Protein AF-A0A064CMB9-F1 (afdb_monomer_lite)

Sequence (71 aa):
MFAAGLQAMYDRGELRRTADPNRLATVLLAAVEGGMLLAQVRRDPAPLATALDDVLDRIADLRPRRASARR

Foldseek 3Di:
DQLVVLVVCVVVLQFAPPDDSVVLSVQQVCLQVVQVVVCVVVVHNVSSVVSNVVSVVVRNVRGDPPPPPDD

pLDDT: mean 92.54, std 11.92, range [47.69, 98.5]

Secondary structure (DSSP, 8-state):
-HHHHHHHHHHTT-S-TT--HHHHHHHHHHHHHHHHHHHHHHT-SHHHHHHHHHHHHHHHHTS--------

Radius of gyration: 14.73 Å; chains: 1; bounding box: 44×31×33 Å

Structure (mmCIF, N/CA/C/O backbone):
data_AF-A0A064CMB9-F1
#
_entry.id   AF-A0A064CMB9-F1
#
loop_
_atom_site.group_PDB
_atom_site.id
_atom_site.type_symbol
_atom_site.label_atom_id
_atom_site.label_alt_id
_atom_site.label_comp_id
_atom_site.label_asym_id
_atom_site.label_entity_id
_atom_site.label_seq_id
_atom_site.pdbx_PDB_ins_code
_atom_site.Cartn_x
_atom_site.Cartn_y
_atom_site.Cartn_z
_atom_site.occupancy
_atom_site.B_iso_or_equiv
_atom_site.auth_seq_id
_atom_site.auth_comp_id
_atom_site.auth_asym_id
_atom_site.auth_atom_id
_atom_site.pdbx_PDB_model_num
ATOM 1 N N . MET A 1 1 ? -0.966 13.481 2.354 1.00 84.62 1 MET A N 1
ATOM 2 C CA . MET A 1 1 ? -1.936 12.900 1.398 1.00 84.62 1 MET A CA 1
ATOM 3 C C . MET A 1 1 ? -2.239 11.435 1.721 1.00 84.62 1 MET A C 1
ATOM 5 O O . MET A 1 1 ? -3.353 11.175 2.150 1.00 84.62 1 MET A O 1
ATOM 9 N N . PHE A 1 2 ? -1.276 10.504 1.621 1.00 91.69 2 PHE A N 1
ATOM 10 C CA . PHE A 1 2 ? -1.515 9.071 1.893 1.00 91.69 2 PHE A CA 1
ATOM 11 C C . PHE A 1 2 ? -2.049 8.774 3.301 1.00 91.69 2 PHE A C 1
ATOM 13 O O . PHE A 1 2 ? -3.078 8.118 3.431 1.00 91.69 2 PHE A O 1
ATOM 20 N N . ALA A 1 3 ? -1.412 9.320 4.344 1.00 94.56 3 ALA A N 1
ATOM 21 C CA . ALA A 1 3 ? -1.851 9.120 5.729 1.00 94.56 3 ALA A CA 1
ATOM 22 C C . ALA A 1 3 ? -3.289 9.601 5.961 1.00 94.56 3 ALA A C 1
ATOM 24 O O . ALA A 1 3 ? -4.075 8.891 6.567 1.00 94.56 3 ALA A O 1
ATOM 25 N N . ALA A 1 4 ? -3.666 10.757 5.405 1.00 96.12 4 ALA A N 1
ATOM 26 C CA . ALA A 1 4 ? -5.026 11.279 5.523 1.00 96.12 4 ALA A CA 1
ATOM 27 C C . ALA A 1 4 ? -6.064 10.373 4.836 1.00 96.12 4 ALA A C 1
ATOM 29 O O . ALA A 1 4 ? -7.132 10.136 5.391 1.00 96.12 4 ALA A O 1
ATOM 30 N N . GLY A 1 5 ? -5.748 9.825 3.656 1.00 95.56 5 GLY A N 1
ATOM 31 C CA . GLY A 1 5 ? -6.632 8.880 2.967 1.00 95.56 5 GLY A CA 1
ATOM 32 C C . GLY A 1 5 ? -6.817 7.577 3.748 1.00 95.56 5 GLY A C 1
ATOM 33 O O . GLY A 1 5 ? -7.945 7.127 3.944 1.00 95.56 5 GLY A O 1
ATOM 34 N N . LEU A 1 6 ? -5.719 7.011 4.253 1.00 96.8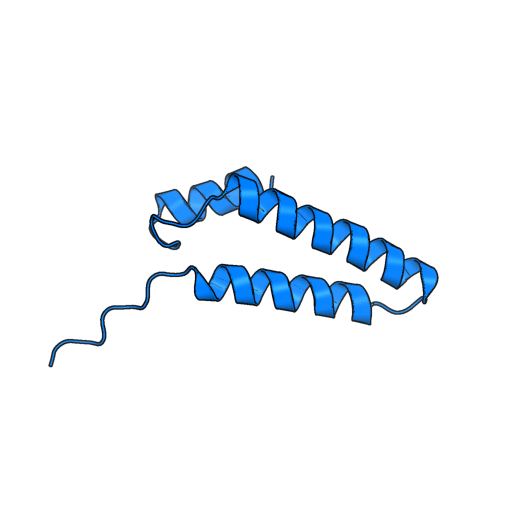1 6 LEU A N 1
ATOM 35 C CA . LEU A 1 6 ? -5.732 5.791 5.063 1.00 96.81 6 LEU A CA 1
ATOM 36 C C . LEU A 1 6 ? -6.401 6.008 6.426 1.00 96.81 6 LEU A C 1
ATOM 38 O O . LEU A 1 6 ? -7.118 5.129 6.897 1.00 96.81 6 LEU A O 1
ATOM 42 N N . GLN A 1 7 ? -6.229 7.186 7.030 1.00 97.50 7 GLN A N 1
ATOM 43 C CA . GLN A 1 7 ? -6.928 7.573 8.251 1.00 97.50 7 GLN A CA 1
ATOM 44 C C . GLN A 1 7 ? -8.431 7.667 7.993 1.00 97.50 7 GLN A C 1
ATOM 46 O O . GLN A 1 7 ? -9.207 7.074 8.726 1.00 97.50 7 GLN A O 1
ATOM 51 N N . ALA A 1 8 ? -8.851 8.289 6.890 1.00 97.12 8 ALA A N 1
ATOM 52 C CA . ALA A 1 8 ? -10.262 8.339 6.529 1.00 97.12 8 ALA A CA 1
ATOM 53 C C . ALA A 1 8 ? -10.855 6.936 6.282 1.00 97.12 8 ALA A C 1
ATOM 55 O O . ALA A 1 8 ? -12.002 6.687 6.644 1.00 97.12 8 ALA A O 1
ATOM 56 N N . MET A 1 9 ? -10.097 5.999 5.695 1.00 95.44 9 MET A N 1
ATOM 57 C CA . MET A 1 9 ? -10.519 4.590 5.588 1.00 95.44 9 MET A CA 1
ATOM 58 C C . MET A 1 9 ? -10.665 3.933 6.967 1.00 95.44 9 MET A C 1
ATOM 60 O O . MET A 1 9 ? -11.642 3.227 7.218 1.00 95.44 9 MET A O 1
ATOM 64 N N . TYR A 1 10 ? -9.711 4.173 7.867 1.00 96.25 10 TYR A N 1
ATOM 65 C CA . TYR A 1 10 ? -9.748 3.678 9.242 1.00 96.25 10 TYR A CA 1
ATOM 66 C C . TYR A 1 10 ? -10.955 4.225 10.016 1.00 96.25 10 TYR A C 1
ATOM 68 O O . TYR A 1 10 ? -11.701 3.447 10.609 1.00 96.25 10 TYR A O 1
ATOM 76 N N . ASP A 1 11 ? -11.202 5.532 9.937 1.00 96.50 11 ASP A N 1
ATOM 77 C CA . ASP A 1 11 ? -12.304 6.219 10.619 1.00 96.50 11 ASP A CA 1
ATOM 78 C C . ASP A 1 11 ? -13.677 5.733 10.126 1.00 96.50 11 ASP A C 1
ATOM 80 O O . ASP A 1 11 ? -14.617 5.616 10.911 1.00 96.50 11 ASP A O 1
ATOM 84 N N . ARG A 1 12 ? -13.790 5.368 8.839 1.00 95.62 12 ARG A N 1
ATOM 85 C CA . ARG A 1 12 ? -14.989 4.727 8.261 1.00 95.62 12 ARG A CA 1
ATOM 86 C C . ARG A 1 12 ? -15.134 3.243 8.626 1.00 95.62 12 ARG A C 1
ATOM 88 O O . ARG A 1 12 ? -16.118 2.614 8.242 1.00 95.62 12 ARG A O 1
ATOM 95 N N . GLY A 1 13 ? -14.169 2.662 9.339 1.00 94.44 13 GLY A N 1
ATOM 96 C CA . GLY A 1 13 ? -14.155 1.242 9.691 1.00 94.44 13 GLY A CA 1
ATOM 97 C C . GLY A 1 13 ? -13.840 0.313 8.516 1.00 94.44 13 GLY A C 1
ATOM 98 O O . GLY A 1 13 ? -14.125 -0.880 8.588 1.00 94.44 13 GLY A O 1
ATOM 99 N N . GLU A 1 14 ? -13.256 0.827 7.430 1.00 94.94 14 GLU A N 1
ATOM 100 C CA . GLU A 1 14 ? -12.849 0.030 6.264 1.00 94.94 14 GLU A CA 1
ATOM 101 C C . GLU A 1 14 ? -11.540 -0.726 6.494 1.00 94.94 14 GLU A C 1
ATOM 103 O O . GLU A 1 14 ? -11.218 -1.628 5.721 1.00 94.94 14 GLU A O 1
ATOM 108 N N . LEU A 1 15 ? -10.805 -0.371 7.550 1.00 95.31 15 LEU A N 1
ATOM 109 C CA . LEU A 1 15 ? -9.604 -1.050 8.019 1.00 95.31 15 LEU A CA 1
ATOM 110 C C . LEU A 1 15 ? -9.849 -1.653 9.407 1.00 95.31 15 LEU A C 1
ATOM 112 O O . LEU A 1 15 ? -10.636 -1.153 10.211 1.00 95.31 15 LEU A O 1
ATOM 116 N N . ARG A 1 16 ? -9.165 -2.757 9.705 1.00 94.62 16 ARG A N 1
ATOM 117 C CA . ARG A 1 16 ? -9.153 -3.379 11.033 1.00 94.62 16 ARG A CA 1
ATOM 118 C C . ARG A 1 16 ? -8.586 -2.395 12.058 1.00 94.62 16 ARG A C 1
ATOM 120 O O . ARG A 1 16 ? -7.650 -1.665 11.764 1.00 94.62 16 ARG A O 1
ATOM 127 N N . ARG A 1 17 ? -9.057 -2.477 13.307 1.00 92.69 17 ARG A N 1
ATOM 128 C CA . ARG A 1 17 ? -8.560 -1.659 14.438 1.00 92.69 17 ARG A CA 1
ATOM 129 C C . ARG A 1 17 ? -7.061 -1.809 14.723 1.00 92.69 17 ARG A C 1
ATOM 131 O O . ARG A 1 17 ? -6.477 -0.972 15.390 1.00 92.69 17 ARG A O 1
ATOM 138 N N . THR A 1 18 ? -6.450 -2.894 14.252 1.00 93.06 18 THR A N 1
ATOM 139 C CA . THR A 1 18 ? -5.007 -3.145 14.369 1.00 93.06 18 THR A CA 1
ATOM 140 C C . THR A 1 18 ? -4.197 -2.520 13.232 1.00 93.06 18 THR A C 1
ATOM 142 O O . THR A 1 18 ? -2.977 -2.654 13.221 1.00 93.06 18 THR A O 1
ATOM 145 N N . ALA A 1 19 ? -4.847 -1.929 12.225 1.00 95.25 19 ALA A N 1
ATOM 146 C CA . ALA A 1 19 ? -4.162 -1.223 11.154 1.00 95.25 19 ALA A CA 1
ATOM 147 C C . ALA A 1 19 ? -3.630 0.117 11.677 1.00 95.25 19 ALA A C 1
ATOM 149 O O . ALA A 1 19 ? -4.329 0.823 12.395 1.00 95.25 19 ALA A O 1
ATOM 150 N N . ASP A 1 20 ? -2.407 0.459 11.281 1.00 96.50 20 ASP A N 1
ATOM 151 C CA . ASP A 1 20 ? -1.778 1.749 11.564 1.00 96.50 20 ASP A CA 1
ATOM 152 C C . ASP A 1 20 ? -1.723 2.563 10.258 1.00 96.50 20 ASP A C 1
ATOM 154 O O . ASP A 1 20 ? -0.912 2.245 9.377 1.00 96.50 20 ASP A O 1
ATOM 158 N N . PRO A 1 21 ? -2.579 3.591 10.100 1.00 96.69 21 PRO A N 1
ATOM 159 C CA . PRO A 1 21 ? -2.618 4.420 8.898 1.00 96.69 21 PRO A CA 1
ATOM 160 C C . PRO A 1 21 ? -1.299 5.129 8.580 1.00 96.69 21 PRO A C 1
ATOM 162 O O . PRO A 1 21 ? -0.958 5.268 7.405 1.00 96.69 21 PRO A O 1
ATOM 165 N N . ASN A 1 22 ? -0.528 5.538 9.593 1.00 97.06 22 ASN A N 1
ATOM 166 C CA . ASN A 1 22 ? 0.755 6.210 9.384 1.00 97.06 22 ASN A CA 1
ATOM 167 C C . ASN A 1 22 ? 1.792 5.227 8.847 1.00 97.06 22 ASN A C 1
ATOM 169 O O . ASN A 1 22 ? 2.478 5.517 7.866 1.00 97.06 22 ASN A O 1
ATOM 173 N N . ARG A 1 23 ? 1.860 4.026 9.429 1.00 96.69 23 ARG A N 1
ATOM 174 C CA . ARG A 1 23 ? 2.756 2.975 8.935 1.00 96.69 23 ARG A CA 1
ATOM 175 C C . ARG A 1 23 ? 2.404 2.551 7.510 1.00 96.69 23 ARG A C 1
ATOM 177 O O . ARG A 1 23 ? 3.304 2.368 6.693 1.00 96.69 23 ARG A O 1
ATOM 184 N N . LEU A 1 24 ? 1.115 2.408 7.201 1.00 96.81 24 LEU A N 1
ATOM 185 C CA . LEU A 1 24 ? 0.656 2.086 5.847 1.00 96.81 24 LEU A CA 1
ATOM 186 C C . LEU A 1 24 ? 1.000 3.191 4.844 1.00 96.81 24 LEU A C 1
ATOM 188 O O . LEU A 1 24 ? 1.414 2.886 3.729 1.00 96.81 24 LEU A O 1
ATOM 192 N N . ALA A 1 25 ? 0.899 4.458 5.247 1.00 97.75 25 ALA A N 1
ATOM 193 C CA . ALA A 1 25 ? 1.268 5.584 4.397 1.00 97.75 25 ALA A CA 1
ATOM 194 C C . ALA A 1 25 ? 2.760 5.588 4.054 1.00 97.75 25 ALA A C 1
ATOM 196 O O . ALA A 1 25 ? 3.111 5.796 2.895 1.00 97.75 25 ALA A O 1
ATOM 197 N N . THR A 1 26 ? 3.627 5.323 5.035 1.00 97.81 26 THR A N 1
ATOM 198 C CA . THR A 1 26 ? 5.075 5.219 4.810 1.00 97.81 26 THR A CA 1
ATOM 199 C C . THR A 1 26 ? 5.414 4.079 3.856 1.00 97.81 26 THR A C 1
ATOM 201 O O . THR A 1 26 ? 6.207 4.267 2.941 1.00 97.81 26 THR A O 1
ATOM 204 N N . VAL A 1 27 ? 4.793 2.907 4.034 1.00 97.12 27 VAL A N 1
ATOM 205 C CA . VAL A 1 27 ? 5.007 1.755 3.142 1.00 97.12 27 VAL A CA 1
ATOM 206 C C . VAL A 1 27 ? 4.552 2.067 1.716 1.00 97.12 27 VAL A C 1
ATOM 208 O O . VAL A 1 27 ? 5.284 1.782 0.773 1.00 97.12 27 VAL A O 1
ATOM 211 N N . LEU A 1 28 ? 3.384 2.694 1.550 1.00 97.44 28 LEU A N 1
ATOM 212 C CA . LEU A 1 28 ? 2.877 3.084 0.236 1.00 97.44 28 LEU A CA 1
ATOM 213 C C . LEU A 1 28 ? 3.778 4.114 -0.450 1.00 97.44 28 LEU A C 1
ATOM 215 O O . LEU A 1 28 ? 4.077 3.966 -1.632 1.00 97.44 28 LEU A O 1
ATOM 219 N N . LEU A 1 29 ? 4.252 5.122 0.285 1.00 97.88 29 LEU A N 1
ATOM 220 C CA . LEU A 1 29 ? 5.194 6.099 -0.255 1.00 97.88 29 LEU A CA 1
ATOM 221 C C . LEU A 1 29 ? 6.501 5.426 -0.693 1.00 97.88 29 LEU A C 1
ATOM 223 O O . LEU A 1 29 ? 6.943 5.643 -1.815 1.00 97.88 29 LEU A O 1
ATOM 227 N N . ALA A 1 30 ? 7.069 4.557 0.146 1.00 97.94 30 ALA A N 1
ATOM 228 C CA . ALA A 1 30 ? 8.299 3.839 -0.178 1.00 97.94 30 ALA A CA 1
ATOM 229 C C . ALA A 1 30 ? 8.146 2.935 -1.416 1.00 97.94 30 ALA A C 1
ATOM 231 O O . ALA A 1 30 ? 9.056 2.870 -2.242 1.00 97.94 30 ALA A O 1
ATOM 232 N N . ALA A 1 31 ? 6.998 2.268 -1.578 1.00 97.69 31 ALA A N 1
ATOM 233 C CA . ALA A 1 31 ? 6.703 1.463 -2.763 1.00 97.69 31 ALA A CA 1
ATOM 234 C C . ALA A 1 31 ? 6.601 2.317 -4.035 1.00 97.69 31 ALA A C 1
ATOM 236 O O . ALA A 1 31 ? 7.158 1.947 -5.067 1.00 97.69 31 ALA A O 1
ATOM 237 N N . VAL A 1 32 ? 5.953 3.485 -3.953 1.00 97.75 32 VAL A N 1
ATOM 238 C CA . VAL A 1 32 ? 5.887 4.450 -5.060 1.00 97.75 32 VAL A CA 1
ATOM 239 C C . VAL A 1 32 ? 7.284 4.948 -5.423 1.00 97.75 32 VAL A C 1
ATOM 241 O O . VAL A 1 32 ? 7.673 4.881 -6.585 1.00 97.75 32 VAL A O 1
ATOM 244 N N . GLU A 1 33 ? 8.061 5.419 -4.449 1.00 97.88 33 GLU A N 1
ATOM 245 C CA . GLU A 1 33 ? 9.388 5.994 -4.690 1.00 97.88 33 GLU A CA 1
ATOM 246 C C . GLU A 1 33 ? 10.380 4.949 -5.221 1.00 97.88 33 GLU A C 1
ATOM 248 O O . GLU A 1 33 ? 11.034 5.180 -6.241 1.00 97.88 33 GLU A O 1
ATOM 253 N N . GLY A 1 34 ? 10.452 3.770 -4.596 1.00 97.75 34 GLY A N 1
ATOM 254 C CA . GLY A 1 34 ? 11.313 2.675 -5.046 1.00 97.75 34 GLY A CA 1
ATOM 255 C C . GLY A 1 34 ? 10.879 2.090 -6.393 1.00 97.75 34 GLY A C 1
ATOM 256 O O . GLY A 1 34 ? 11.717 1.837 -7.262 1.00 97.75 34 GLY A O 1
ATOM 257 N N . GLY A 1 35 ? 9.570 1.932 -6.600 1.00 97.94 35 GLY A N 1
ATOM 258 C CA . GLY A 1 35 ? 8.991 1.458 -7.854 1.00 97.94 35 GLY A CA 1
ATOM 259 C C . GLY A 1 35 ? 9.260 2.417 -9.012 1.00 97.94 35 GLY A C 1
ATOM 260 O O . GLY A 1 35 ? 9.700 1.983 -10.076 1.00 97.94 35 GLY A O 1
ATOM 261 N N . MET A 1 36 ? 9.079 3.726 -8.800 1.00 98.25 36 MET A N 1
ATOM 262 C CA . MET A 1 36 ? 9.394 4.751 -9.802 1.00 98.25 36 MET A CA 1
ATOM 263 C C . MET A 1 36 ? 10.885 4.777 -10.134 1.00 98.25 36 MET A C 1
ATOM 265 O O . MET A 1 36 ? 11.238 4.847 -11.310 1.00 98.25 36 MET A O 1
ATOM 269 N N . LEU A 1 37 ? 11.761 4.686 -9.128 1.00 98.50 37 LEU A N 1
ATOM 270 C CA . LEU A 1 37 ? 13.207 4.640 -9.342 1.00 98.50 37 LEU A CA 1
ATOM 271 C C . LEU A 1 37 ? 13.599 3.446 -10.222 1.00 98.50 37 LEU A C 1
ATOM 273 O O . LEU A 1 37 ? 14.304 3.615 -11.217 1.00 98.50 37 LEU A O 1
ATOM 277 N N . LEU A 1 38 ? 13.102 2.245 -9.910 1.00 98.31 38 LEU A N 1
ATOM 278 C CA . LEU A 1 38 ? 13.371 1.048 -10.711 1.00 98.31 38 LEU A CA 1
ATOM 279 C C . LEU A 1 38 ? 12.783 1.152 -12.118 1.00 98.31 38 LEU A C 1
ATOM 281 O O . LEU A 1 38 ? 13.442 0.748 -13.079 1.00 98.31 38 LEU A O 1
ATOM 285 N N . ALA A 1 39 ? 11.582 1.715 -12.246 1.00 98.19 39 ALA A N 1
ATOM 286 C CA . ALA A 1 39 ? 10.939 1.896 -13.535 1.00 98.19 39 ALA A CA 1
ATOM 287 C C . ALA A 1 39 ? 11.732 2.838 -14.449 1.00 98.19 39 ALA A C 1
ATOM 289 O O . ALA A 1 39 ? 11.890 2.565 -15.637 1.00 98.19 39 ALA A O 1
ATOM 290 N N . GLN A 1 40 ? 12.304 3.909 -13.894 1.00 98.00 40 GLN A N 1
ATOM 291 C CA . GLN A 1 40 ? 13.161 4.836 -14.636 1.00 98.00 40 GLN A CA 1
ATOM 292 C C . GLN A 1 40 ? 14.489 4.191 -15.044 1.00 98.00 40 GLN A C 1
ATOM 294 O O . GLN A 1 40 ? 14.894 4.303 -16.201 1.00 98.00 40 GLN A O 1
ATOM 299 N N . VAL A 1 41 ? 15.144 3.474 -14.123 1.00 98.25 41 VAL A N 1
ATOM 300 C CA . VAL A 1 41 ? 16.416 2.782 -14.394 1.00 98.25 41 VAL A CA 1
ATOM 301 C C . VAL A 1 41 ? 16.252 1.733 -15.496 1.00 98.25 41 VAL A C 1
ATOM 303 O O . VAL A 1 41 ? 17.106 1.619 -16.373 1.00 98.25 41 VAL A O 1
ATOM 306 N N . ARG A 1 42 ? 15.148 0.980 -15.469 1.00 97.94 42 ARG A N 1
ATOM 307 C CA . ARG A 1 42 ? 14.875 -0.108 -16.420 1.00 97.94 42 ARG A CA 1
ATOM 308 C C . ARG A 1 42 ? 14.123 0.341 -17.673 1.00 97.94 42 ARG A C 1
ATOM 310 O O . ARG A 1 42 ? 14.044 -0.430 -18.622 1.00 97.94 42 ARG A O 1
ATOM 317 N N . ARG A 1 43 ? 13.597 1.572 -17.684 1.00 97.69 43 ARG A N 1
ATOM 318 C CA . ARG A 1 43 ? 12.664 2.098 -18.700 1.00 97.69 43 ARG A CA 1
ATOM 319 C C . ARG A 1 43 ? 11.464 1.173 -18.924 1.00 97.69 43 ARG A C 1
ATOM 321 O O . ARG A 1 43 ? 11.035 0.955 -20.052 1.00 97.69 43 ARG A O 1
ATOM 328 N N . ASP A 1 44 ? 10.943 0.638 -17.829 1.00 98.31 44 ASP A N 1
ATOM 329 C CA . ASP A 1 44 ? 9.868 -0.349 -17.800 1.00 98.31 44 ASP A CA 1
ATOM 330 C C . ASP A 1 44 ? 8.947 -0.031 -16.613 1.00 98.31 44 ASP A C 1
ATOM 332 O O . ASP A 1 44 ? 9.447 0.056 -15.494 1.00 98.31 44 ASP A O 1
ATOM 336 N N . PRO A 1 45 ? 7.629 0.166 -16.795 1.00 97.19 45 PRO A N 1
ATOM 337 C CA . PRO A 1 45 ? 6.715 0.448 -15.688 1.00 97.19 45 PRO A CA 1
ATOM 338 C C . PRO A 1 45 ? 6.442 -0.756 -14.769 1.00 97.19 45 PRO A C 1
ATOM 340 O O . PRO A 1 45 ? 5.909 -0.558 -13.674 1.00 97.19 45 PRO A O 1
ATOM 343 N N . ALA A 1 46 ? 6.794 -1.984 -15.167 1.00 98.31 46 ALA A N 1
ATOM 344 C CA . ALA A 1 46 ? 6.461 -3.201 -14.423 1.00 98.31 46 ALA A CA 1
ATOM 345 C C . ALA A 1 46 ? 6.901 -3.202 -12.940 1.00 98.31 46 ALA A C 1
ATOM 347 O O . ALA A 1 46 ? 6.111 -3.644 -12.102 1.00 98.31 46 ALA A O 1
ATOM 348 N N . PRO A 1 47 ? 8.087 -2.682 -12.549 1.00 98.12 47 PRO A N 1
ATOM 349 C CA . PRO A 1 47 ? 8.485 -2.621 -11.143 1.00 98.12 47 PRO A CA 1
ATOM 350 C C . PRO A 1 47 ? 7.577 -1.733 -10.285 1.00 98.12 47 PRO A C 1
ATOM 352 O O . PRO A 1 47 ? 7.318 -2.068 -9.132 1.00 98.12 47 PRO A O 1
ATOM 355 N N . LEU A 1 48 ? 7.080 -0.617 -10.834 1.00 98.00 48 LEU A N 1
ATOM 356 C CA . LEU A 1 48 ? 6.154 0.260 -10.118 1.00 98.00 48 LEU A CA 1
ATOM 357 C C . LEU A 1 48 ? 4.787 -0.405 -9.954 1.00 98.00 48 LEU A C 1
ATOM 359 O O . LEU A 1 48 ? 4.237 -0.371 -8.858 1.00 98.00 48 LEU A O 1
ATOM 363 N N . ALA A 1 49 ? 4.265 -1.018 -11.021 1.00 98.19 49 ALA A N 1
ATOM 364 C CA . ALA A 1 49 ? 3.004 -1.756 -10.963 1.00 98.19 49 ALA A CA 1
ATOM 365 C C . ALA A 1 49 ? 3.065 -2.866 -9.905 1.00 98.19 49 ALA A C 1
ATOM 367 O O . ALA A 1 49 ? 2.252 -2.876 -8.990 1.00 98.19 49 ALA A O 1
ATOM 368 N N . THR A 1 50 ? 4.116 -3.692 -9.947 1.00 98.38 50 THR A N 1
ATOM 369 C CA . THR A 1 50 ? 4.331 -4.780 -8.978 1.00 98.38 50 THR A CA 1
ATOM 370 C C . THR A 1 50 ? 4.360 -4.264 -7.536 1.00 98.38 50 THR A C 1
ATOM 372 O O . THR A 1 50 ? 3.686 -4.803 -6.666 1.00 98.38 50 THR A O 1
ATOM 375 N N . ALA A 1 51 ? 5.113 -3.191 -7.269 1.00 97.94 51 ALA A N 1
ATOM 376 C CA . ALA A 1 51 ? 5.217 -2.633 -5.922 1.00 97.94 51 ALA A CA 1
ATOM 377 C C . ALA A 1 51 ? 3.888 -2.044 -5.417 1.00 97.94 51 ALA A C 1
ATOM 379 O O . ALA A 1 51 ? 3.588 -2.122 -4.224 1.00 97.94 51 ALA A O 1
ATOM 380 N N . LEU A 1 52 ? 3.100 -1.434 -6.307 1.00 97.81 52 LEU A N 1
ATOM 381 C CA . LEU A 1 52 ? 1.781 -0.909 -5.967 1.00 97.81 52 LEU A CA 1
ATOM 382 C C . LEU A 1 52 ? 0.781 -2.031 -5.696 1.00 97.81 52 LEU A C 1
ATOM 384 O O . LEU A 1 52 ? 0.075 -1.947 -4.692 1.00 97.81 52 LEU A O 1
ATOM 388 N N . ASP A 1 53 ? 0.753 -3.065 -6.536 1.00 98.06 53 ASP A N 1
ATOM 389 C CA . ASP A 1 53 ? -0.130 -4.223 -6.373 1.00 98.06 53 ASP A CA 1
ATOM 390 C C . ASP A 1 53 ? 0.087 -4.878 -4.999 1.00 98.06 53 ASP A C 1
ATOM 392 O O . ASP A 1 53 ? -0.861 -5.004 -4.224 1.00 98.06 53 ASP A O 1
ATOM 396 N N . ASP A 1 54 ? 1.341 -5.136 -4.612 1.00 97.62 54 ASP A N 1
ATOM 397 C CA . ASP A 1 54 ? 1.678 -5.726 -3.307 1.00 97.62 54 ASP A CA 1
ATOM 398 C C . ASP A 1 54 ? 1.215 -4.865 -2.116 1.00 97.62 54 ASP A C 1
ATOM 400 O O . ASP A 1 54 ? 0.732 -5.370 -1.093 1.00 97.62 54 ASP A O 1
ATOM 404 N N . VAL A 1 55 ? 1.367 -3.539 -2.205 1.00 96.81 55 VAL A N 1
ATOM 405 C CA . VAL A 1 55 ? 0.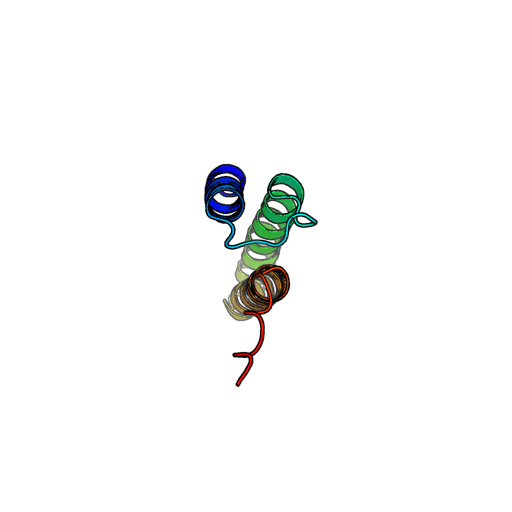916 -2.644 -1.129 1.00 96.81 55 VAL A CA 1
ATOM 406 C C . VAL A 1 55 ? -0.606 -2.572 -1.067 1.00 96.81 55 VAL A C 1
ATOM 408 O O . VAL A 1 55 ? -1.167 -2.524 0.033 1.00 96.81 55 VAL A O 1
ATOM 411 N N . LEU A 1 56 ? -1.283 -2.566 -2.214 1.00 95.69 56 LEU A N 1
ATOM 412 C CA . LEU A 1 56 ? -2.741 -2.571 -2.276 1.00 95.69 56 LEU A CA 1
ATOM 413 C C . LEU A 1 56 ? -3.312 -3.874 -1.714 1.00 95.69 56 LEU A C 1
ATOM 415 O O . LEU A 1 56 ? -4.233 -3.807 -0.897 1.00 95.69 56 LEU A O 1
ATOM 419 N N . ASP A 1 57 ? -2.720 -5.021 -2.043 1.00 97.19 57 ASP A N 1
ATOM 420 C CA . ASP A 1 57 ? -3.073 -6.321 -1.466 1.00 97.19 57 ASP A CA 1
ATOM 421 C C . ASP A 1 57 ? -2.885 -6.317 0.052 1.00 97.19 57 ASP A C 1
ATOM 423 O O . ASP A 1 57 ? -3.784 -6.690 0.811 1.00 97.19 57 ASP A O 1
ATOM 427 N N . ARG A 1 58 ? -1.773 -5.758 0.539 1.00 94.69 58 ARG A N 1
ATOM 428 C CA . ARG A 1 58 ? -1.552 -5.597 1.979 1.00 94.69 58 ARG A CA 1
ATOM 429 C C . ARG A 1 58 ? -2.609 -4.716 2.656 1.00 94.69 58 ARG A C 1
ATOM 431 O O . ARG A 1 58 ? -2.996 -4.993 3.794 1.00 94.69 58 ARG A O 1
ATOM 438 N N . ILE A 1 59 ? -3.058 -3.640 2.012 1.00 94.94 59 ILE A N 1
ATOM 439 C CA . ILE A 1 59 ? -4.150 -2.800 2.531 1.00 94.94 59 ILE A CA 1
ATOM 440 C C . ILE A 1 59 ? -5.475 -3.579 2.493 1.00 94.94 59 ILE A C 1
ATOM 442 O O . ILE A 1 59 ? -6.259 -3.494 3.443 1.00 94.94 59 ILE A O 1
ATOM 446 N N . ALA A 1 60 ? -5.715 -4.367 1.442 1.00 94.00 60 ALA A N 1
ATOM 447 C CA . ALA A 1 60 ? -6.903 -5.200 1.287 1.00 94.00 60 ALA A CA 1
ATOM 448 C C . ALA A 1 60 ? -7.009 -6.274 2.385 1.00 94.00 60 ALA A C 1
ATOM 450 O O . ALA A 1 60 ? -8.078 -6.434 2.977 1.00 94.00 60 ALA A O 1
ATOM 451 N N . ASP A 1 61 ? -5.900 -6.916 2.746 1.00 94.69 61 ASP A N 1
ATOM 452 C CA . ASP A 1 61 ? -5.811 -7.891 3.843 1.00 94.69 61 ASP A CA 1
ATOM 453 C C . ASP A 1 61 ? -6.130 -7.294 5.220 1.00 94.69 61 ASP A C 1
ATOM 455 O O . ASP A 1 61 ? -6.537 -7.986 6.165 1.00 94.69 61 ASP A O 1
ATOM 459 N N . LEU A 1 62 ? -5.940 -5.983 5.356 1.00 94.38 62 LEU A N 1
ATOM 460 C CA . LEU A 1 62 ? -6.269 -5.239 6.563 1.00 94.38 62 LEU A CA 1
ATOM 461 C C . LEU A 1 62 ? -7.716 -4.765 6.587 1.00 94.38 62 LEU A C 1
ATOM 463 O O . LEU A 1 62 ? -8.118 -4.179 7.591 1.00 94.38 62 LEU A O 1
ATOM 467 N N . ARG A 1 63 ? -8.521 -5.032 5.557 1.00 91.69 63 ARG A N 1
ATOM 468 C CA . ARG A 1 63 ? -9.958 -4.757 5.609 1.00 91.69 63 ARG A CA 1
ATOM 469 C C . ARG A 1 63 ? -10.642 -5.745 6.560 1.00 91.69 63 ARG A C 1
ATOM 471 O O . ARG A 1 63 ? -10.212 -6.895 6.690 1.00 91.69 63 ARG A O 1
ATOM 478 N N . PRO A 1 64 ? -11.702 -5.338 7.2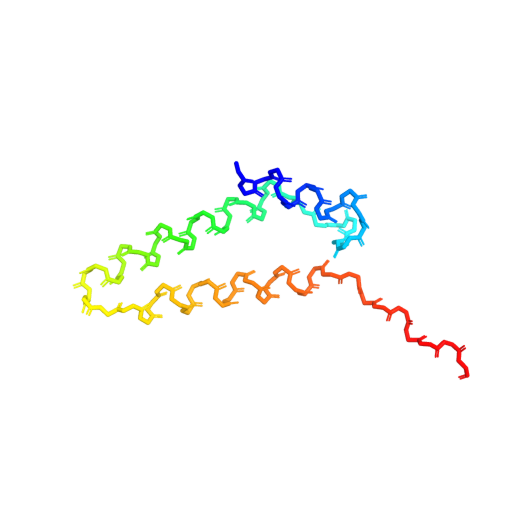77 1.00 86.81 64 PRO A N 1
ATOM 479 C CA . PRO A 1 64 ? -12.457 -6.257 8.109 1.00 86.81 64 PRO A CA 1
ATOM 480 C C . PRO A 1 64 ? -12.968 -7.415 7.255 1.00 86.81 64 PRO A C 1
ATOM 48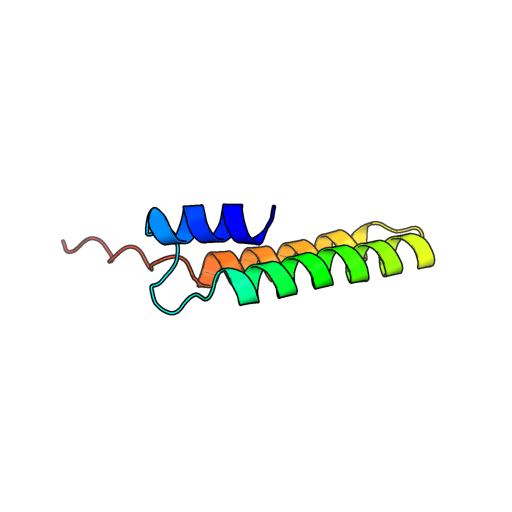2 O O . PRO A 1 64 ? -13.636 -7.205 6.241 1.00 86.81 64 PRO A O 1
ATOM 485 N N . ARG A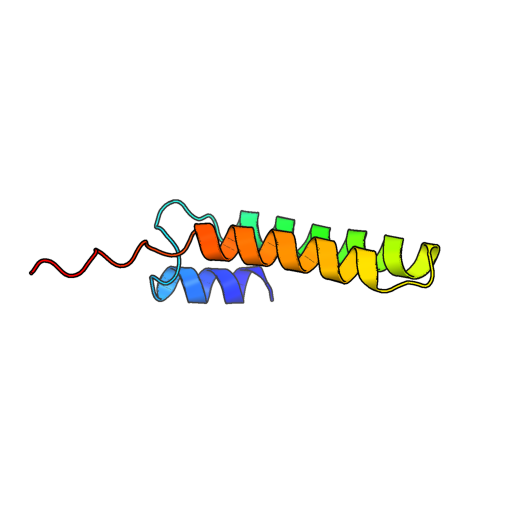 1 65 ? -12.694 -8.650 7.685 1.00 78.62 65 ARG A N 1
ATOM 486 C CA . ARG A 1 65 ? -13.377 -9.825 7.142 1.00 78.62 65 ARG A CA 1
ATOM 487 C C . ARG A 1 65 ? -14.861 -9.594 7.416 1.00 78.62 65 ARG A C 1
ATOM 489 O O . ARG A 1 65 ? -15.255 -9.612 8.583 1.00 78.62 65 ARG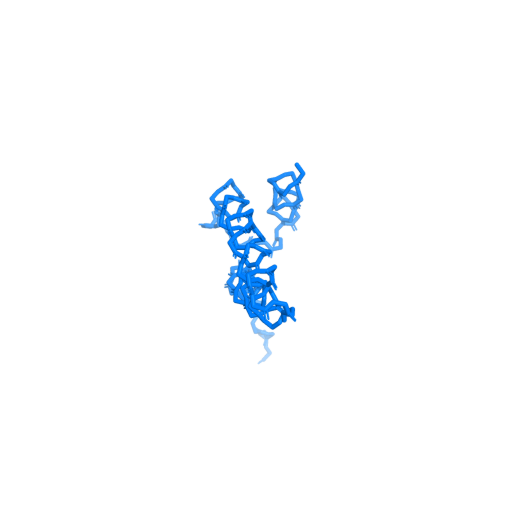 A O 1
ATOM 496 N N . ARG A 1 66 ? -15.667 -9.296 6.386 1.00 66.88 66 ARG A N 1
ATOM 497 C CA . ARG A 1 66 ? -17.130 -9.244 6.534 1.00 66.88 66 ARG A CA 1
ATOM 498 C C . ARG A 1 66 ? -17.519 -10.514 7.274 1.00 66.88 66 ARG A C 1
ATOM 500 O O . ARG A 1 66 ? -17.189 -11.597 6.795 1.00 66.88 66 ARG A O 1
ATOM 507 N N . ALA A 1 67 ? -18.117 -10.369 8.458 1.00 57.00 67 ALA A N 1
ATOM 508 C CA . ALA A 1 67 ? -18.628 -11.502 9.205 1.00 57.00 67 ALA A CA 1
ATOM 509 C C . ALA A 1 67 ? -19.510 -12.281 8.235 1.00 57.00 67 ALA A C 1
ATOM 511 O O . ALA A 1 67 ? -20.501 -11.740 7.737 1.00 57.00 67 ALA A O 1
ATOM 512 N N . SER A 1 68 ? -19.062 -13.486 7.885 1.00 53.22 68 SER A N 1
ATOM 513 C CA . SER A 1 68 ? -19.791 -14.422 7.051 1.00 53.22 68 SER A CA 1
ATOM 514 C C . SER A 1 68 ? -21.229 -14.404 7.532 1.00 53.22 68 SER A C 1
ATOM 516 O O . SER A 1 68 ? -21.470 -14.548 8.733 1.00 53.22 68 SER A O 1
ATOM 518 N N . ALA A 1 69 ? -22.143 -14.104 6.612 1.00 54.22 69 ALA A N 1
ATOM 519 C CA . ALA A 1 69 ? -23.562 -14.036 6.877 1.00 54.22 69 ALA A CA 1
ATOM 520 C C . ALA A 1 69 ? -23.957 -15.243 7.732 1.00 54.22 69 ALA A C 1
ATOM 522 O O . ALA A 1 69 ? -23.885 -16.388 7.297 1.00 54.22 69 ALA A O 1
ATOM 523 N N . ARG A 1 70 ? -24.298 -14.956 8.984 1.00 51.84 70 ARG A N 1
ATOM 524 C CA . ARG A 1 70 ? -24.868 -15.905 9.921 1.00 51.84 70 ARG A CA 1
ATOM 525 C C . ARG A 1 70 ? -26.262 -16.227 9.375 1.00 51.84 70 ARG A C 1
ATOM 527 O O . ARG A 1 70 ? -27.171 -15.413 9.528 1.00 51.84 70 ARG A O 1
ATOM 534 N N . ARG A 1 71 ? -26.389 -17.341 8.660 1.00 47.69 71 ARG A N 1
ATOM 535 C CA . ARG A 1 71 ? -27.650 -18.000 8.312 1.00 47.69 71 ARG A CA 1
ATOM 536 C C . ARG A 1 71 ? -27.480 -19.492 8.516 1.00 47.69 71 ARG A C 1
ATOM 538 O O . ARG A 1 71 ? -26.389 -19.991 8.169 1.00 47.69 71 ARG A O 1
#

Organism: NCBI:txid1440774

InterPro domains:
  IPR011075 Tetracyclin repressor-like, C-terminal domain [PF16925] (7-52)
  IPR036271 Tetracyclin repressor-like, C-terminal domain superfamily [SSF48498] (2-59)